Protein AF-A0A2S6Z0K8-F1 (afdb_monomer_lite)

Sequence (171 aa):
MNQPNLFSALIKAEALRPLDLAFAQSLQRLAPDTDPQVLAGAALASLAVTSGHAGLDPTRAAMLLDAREGPSPALPDPTDWQRALAASRWVDQPNPEDPAAADCPLVLEHGLLYLRRYREYERRLALGLQRIAAQSPPPFGAATLAPLFVQLFPNPAIPLPQAGEGARRAG

Organism: NCBI:txid487823

Radius of gyration: 23.35 Å; chains: 1; bounding box: 59×40×62 Å

Foldseek 3Di:
DDDDQQQVVCVVQVQFDPVLLVQLVVVCVVPVPQDSLLSNLSSLQVLCVVVVHQFDQLVCSQVSRDCPDDPRGDRDDLVVSLVSNPPDPQEFEDDLLDQTDPNRQWYQYPSTIHRSVSSVVVNVVVVVVVVVVPDDDDDDDPVVCVVVCCVVCVDPPDDDDDPDPDDDDDD

pLDDT: mean 86.53, std 15.46, range [35.53, 98.44]

Structure (mmCIF, N/CA/C/O backbone):
data_AF-A0A2S6Z0K8-F1
#
_entry.id   AF-A0A2S6Z0K8-F1
#
loop_
_atom_site.group_PDB
_atom_site.id
_atom_site.type_symbol
_atom_site.label_atom_id
_atom_site.label_alt_id
_atom_site.label_comp_id
_atom_site.label_asym_id
_atom_site.label_entity_id
_atom_site.label_seq_id
_atom_site.pdbx_PDB_ins_code
_atom_site.Cartn_x
_atom_site.Cartn_y
_atom_site.Cartn_z
_atom_site.occupancy
_atom_site.B_iso_or_equiv
_atom_site.auth_seq_id
_atom_site.auth_comp_id
_atom_site.auth_asym_id
_atom_site.auth_atom_id
_atom_site.pdbx_PDB_model_num
ATOM 1 N N . MET A 1 1 ? -17.722 -13.471 25.452 1.00 35.53 1 MET A N 1
ATOM 2 C CA . MET A 1 1 ? -16.595 -12.514 25.483 1.00 35.53 1 MET A CA 1
ATOM 3 C C . MET A 1 1 ? -16.298 -12.135 24.041 1.00 35.53 1 MET A C 1
ATOM 5 O O . MET A 1 1 ? -15.892 -13.015 23.296 1.00 35.53 1 MET A O 1
ATOM 9 N N . ASN A 1 2 ? -16.592 -10.900 23.618 1.00 47.31 2 ASN A N 1
ATOM 10 C CA . ASN A 1 2 ? -16.260 -10.446 22.261 1.00 47.31 2 ASN A CA 1
ATOM 11 C C . ASN A 1 2 ? -14.736 -10.417 22.127 1.00 47.31 2 ASN A C 1
ATOM 13 O O . ASN A 1 2 ? -14.075 -9.701 22.880 1.00 47.31 2 ASN A O 1
ATOM 17 N N . GLN A 1 3 ? -14.179 -11.206 21.209 1.00 57.62 3 GLN A N 1
ATOM 18 C CA . GLN A 1 3 ? -12.766 -11.087 20.867 1.00 57.62 3 GLN A CA 1
ATOM 19 C C . GLN A 1 3 ? -12.504 -9.658 20.360 1.00 57.62 3 GLN A C 1
ATOM 21 O O . GLN A 1 3 ? -13.317 -9.128 19.596 1.00 57.62 3 GLN A O 1
ATOM 26 N N . PRO A 1 4 ? -11.422 -8.995 20.807 1.00 71.38 4 PRO A N 1
ATOM 27 C CA . PRO A 1 4 ? -11.075 -7.680 20.290 1.00 71.38 4 PRO A CA 1
ATOM 28 C C . PRO A 1 4 ? -10.824 -7.785 18.782 1.00 71.38 4 PRO A C 1
ATOM 30 O O . PRO A 1 4 ? -10.132 -8.695 18.330 1.00 71.38 4 PRO A O 1
ATOM 33 N N . ASN A 1 5 ? -11.386 -6.856 18.005 1.00 86.38 5 ASN A N 1
ATOM 34 C CA . ASN A 1 5 ? -11.087 -6.773 16.577 1.00 86.38 5 ASN A CA 1
ATOM 35 C C . ASN A 1 5 ? -9.591 -6.470 16.355 1.00 86.38 5 ASN A C 1
ATOM 37 O O . ASN A 1 5 ? -8.933 -5.887 17.2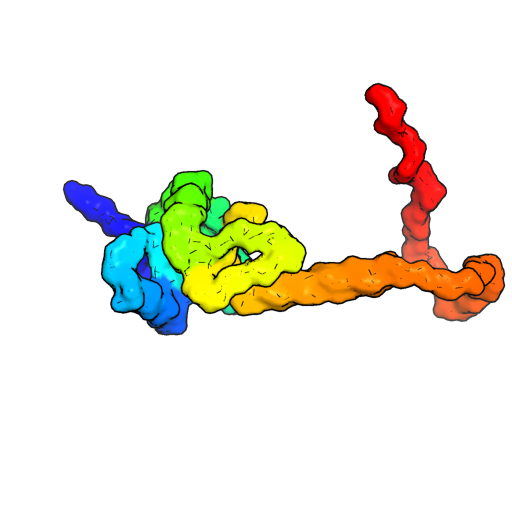25 1.00 86.38 5 ASN A O 1
ATOM 41 N N . LEU A 1 6 ? -9.056 -6.865 15.193 1.00 89.75 6 LEU A N 1
ATOM 42 C CA . LEU A 1 6 ? -7.622 -6.778 14.891 1.00 89.75 6 LEU A CA 1
ATOM 43 C C . LEU A 1 6 ? -7.055 -5.371 15.137 1.00 89.75 6 LEU A C 1
ATOM 45 O O . LEU A 1 6 ? -6.006 -5.231 15.759 1.00 89.75 6 LEU A O 1
ATOM 49 N N . PHE A 1 7 ? -7.760 -4.323 14.706 1.00 91.44 7 PHE A N 1
ATOM 50 C CA . PHE A 1 7 ? -7.290 -2.946 14.866 1.00 91.44 7 PHE A CA 1
ATOM 51 C C . PHE A 1 7 ? -7.115 -2.548 16.339 1.00 91.44 7 PHE A C 1
ATOM 53 O O . PHE A 1 7 ? -6.093 -1.977 16.712 1.00 91.44 7 PHE A O 1
ATOM 60 N N . SER A 1 8 ? -8.057 -2.928 17.206 1.00 90.38 8 SER A N 1
ATOM 61 C CA . SER A 1 8 ? -7.939 -2.692 18.651 1.00 90.38 8 SER A CA 1
ATOM 62 C C . SER A 1 8 ? -6.787 -3.486 19.269 1.00 90.38 8 SER A C 1
ATOM 64 O O . SER A 1 8 ? -6.130 -3.000 20.189 1.00 90.38 8 SER A O 1
ATOM 66 N N . ALA A 1 9 ? -6.539 -4.705 18.781 1.00 89.44 9 ALA A N 1
ATOM 67 C CA . ALA A 1 9 ? -5.431 -5.533 19.243 1.00 89.44 9 ALA A CA 1
ATOM 68 C C . ALA A 1 9 ? -4.069 -4.930 18.855 1.00 89.44 9 ALA A C 1
ATOM 70 O O . ALA A 1 9 ? -3.173 -4.889 19.691 1.00 89.44 9 ALA A O 1
ATOM 71 N N . LEU A 1 10 ? -3.943 -4.380 17.642 1.00 89.56 10 LEU A N 1
ATOM 72 C CA . LEU A 1 10 ? -2.736 -3.680 17.181 1.00 89.56 10 LEU A CA 1
ATOM 73 C C . LEU A 1 10 ? -2.428 -2.425 18.008 1.00 89.56 10 LEU A C 1
ATOM 75 O O . LEU A 1 10 ? -1.271 -2.184 18.337 1.00 89.56 10 LEU A O 1
ATOM 79 N N . ILE A 1 11 ? -3.458 -1.653 18.374 1.00 89.38 11 ILE A N 1
ATOM 80 C CA . ILE A 1 11 ? -3.306 -0.476 19.245 1.00 89.38 11 ILE A CA 1
ATOM 81 C C . ILE A 1 11 ? -2.815 -0.897 20.632 1.00 89.38 11 ILE A C 1
ATOM 83 O O . ILE A 1 11 ? -1.883 -0.300 21.159 1.00 89.38 11 ILE A O 1
ATOM 87 N N . LYS A 1 12 ? -3.425 -1.935 21.219 1.00 87.94 12 LYS A N 1
ATOM 88 C CA . LYS A 1 12 ? -3.046 -2.437 22.550 1.00 87.94 12 LYS A CA 1
ATOM 89 C C . LYS A 1 12 ? -1.642 -3.028 22.597 1.00 87.94 12 LYS A C 1
ATOM 91 O O . LYS A 1 12 ? -1.012 -2.963 23.641 1.00 87.94 12 LYS A O 1
ATOM 96 N N . ALA A 1 13 ? -1.192 -3.624 21.498 1.00 85.44 13 ALA A N 1
ATOM 97 C CA . ALA A 1 13 ? 0.150 -4.175 21.374 1.00 85.44 13 ALA A CA 1
ATOM 98 C C . ALA A 1 13 ? 1.219 -3.100 21.108 1.00 85.44 13 ALA A C 1
ATOM 100 O O . ALA A 1 13 ? 2.380 -3.454 20.955 1.00 85.44 13 ALA A O 1
ATOM 101 N N . GLU A 1 14 ? 0.836 -1.821 20.970 1.00 86.62 14 GLU A N 1
ATOM 102 C CA . GLU A 1 14 ? 1.734 -0.706 20.623 1.00 86.62 14 GLU A CA 1
ATOM 103 C C . GLU A 1 14 ? 2.613 -0.979 19.382 1.00 86.62 14 GLU A C 1
ATOM 105 O O . GLU A 1 14 ? 3.666 -0.378 19.187 1.00 86.62 14 GLU A O 1
ATOM 110 N N . ALA A 1 15 ? 2.148 -1.861 18.489 1.00 85.75 15 ALA A N 1
ATOM 111 C CA . ALA A 1 15 ? 2.897 -2.314 17.316 1.00 85.75 15 ALA A CA 1
ATOM 112 C C . ALA A 1 15 ? 2.900 -1.292 16.164 1.00 85.75 15 ALA A C 1
ATOM 114 O O . ALA A 1 15 ? 3.578 -1.475 15.154 1.00 85.75 15 ALA A O 1
ATOM 115 N N . LEU A 1 16 ? 2.099 -0.231 16.285 1.00 89.88 16 LEU A N 1
ATOM 116 C CA . LEU A 1 16 ? 1.899 0.791 15.264 1.00 89.88 16 LEU A CA 1
ATOM 117 C C . LEU A 1 16 ? 2.541 2.101 15.703 1.00 89.88 16 LEU A C 1
ATOM 119 O O . LEU A 1 16 ? 2.399 2.529 16.848 1.00 89.88 16 LEU A O 1
ATOM 123 N N . ARG A 1 17 ? 3.176 2.806 14.767 1.00 91.94 17 ARG A N 1
ATOM 124 C CA . ARG A 1 17 ? 3.695 4.147 15.050 1.00 91.94 17 ARG A CA 1
ATOM 125 C C . ARG A 1 17 ? 2.548 5.160 15.043 1.00 91.94 17 ARG A C 1
ATOM 127 O O . ARG A 1 17 ? 1.501 4.905 14.439 1.00 91.94 17 ARG A O 1
ATOM 134 N N . PRO A 1 18 ? 2.757 6.366 15.603 1.00 94.94 18 PRO A N 1
ATOM 135 C CA . PRO A 1 18 ? 1.726 7.403 15.623 1.00 94.94 18 PRO A CA 1
ATOM 136 C C . PRO A 1 18 ? 1.149 7.733 14.240 1.00 94.94 18 PRO A C 1
ATOM 138 O O . PRO A 1 18 ? -0.051 7.965 14.116 1.00 94.94 18 PRO A O 1
ATOM 141 N N . LEU A 1 19 ? 1.981 7.714 13.191 1.00 95.56 19 LEU A N 1
ATOM 142 C CA . LEU A 1 19 ? 1.538 7.981 11.821 1.00 95.56 19 LEU A CA 1
ATOM 143 C C . LEU A 1 19 ? 0.611 6.884 11.276 1.00 95.56 19 LEU A C 1
ATOM 145 O O . LEU A 1 19 ? -0.422 7.202 10.690 1.00 95.56 19 LEU A O 1
ATOM 149 N N . ASP A 1 20 ? 0.957 5.613 11.490 1.00 96.00 20 ASP A N 1
ATOM 150 C CA . ASP A 1 20 ? 0.180 4.466 11.003 1.00 96.00 20 ASP A CA 1
ATOM 151 C C . ASP A 1 20 ? -1.216 4.463 11.643 1.00 96.00 20 ASP A C 1
ATOM 153 O O . ASP A 1 20 ? -2.236 4.282 10.972 1.00 96.00 20 ASP A O 1
ATOM 157 N N . LEU A 1 21 ? -1.259 4.763 12.946 1.00 95.94 21 LEU A N 1
ATOM 158 C CA . LEU A 1 21 ? -2.497 4.916 13.697 1.00 95.94 21 LEU A CA 1
ATOM 159 C C . LEU A 1 21 ? -3.322 6.113 13.205 1.00 95.94 21 LEU A C 1
ATOM 161 O O . LEU A 1 21 ? -4.520 5.973 12.952 1.00 95.94 21 LEU A O 1
ATOM 165 N N . ALA A 1 22 ? -2.694 7.280 13.043 1.00 97.25 22 ALA A N 1
ATOM 166 C CA . ALA A 1 22 ? -3.371 8.489 12.583 1.00 97.25 22 ALA A CA 1
ATOM 167 C C . ALA A 1 22 ? -3.962 8.319 11.176 1.00 97.25 22 ALA A C 1
ATOM 169 O O . ALA A 1 22 ? -5.043 8.847 10.895 1.00 97.25 22 ALA A O 1
ATOM 170 N N . PHE A 1 23 ? -3.292 7.564 10.301 1.00 97.56 23 PHE A N 1
ATOM 171 C CA . PHE A 1 23 ? -3.807 7.236 8.977 1.00 97.56 23 PHE A CA 1
ATOM 172 C C . PHE A 1 23 ? -5.105 6.422 9.067 1.00 97.56 23 PHE A C 1
ATOM 174 O O . PHE A 1 23 ? -6.137 6.878 8.571 1.00 97.56 23 PHE A O 1
ATOM 181 N N . ALA A 1 24 ? -5.102 5.290 9.776 1.00 97.44 24 ALA A N 1
ATOM 182 C CA . ALA A 1 24 ? -6.303 4.469 9.952 1.00 97.44 24 ALA A CA 1
ATOM 183 C C . ALA A 1 24 ? -7.439 5.235 10.657 1.00 97.44 24 ALA A C 1
ATOM 185 O O . ALA A 1 24 ? -8.582 5.222 10.201 1.00 97.44 24 ALA A O 1
ATOM 186 N N . GLN A 1 25 ? -7.132 5.994 11.712 1.00 97.00 25 GLN A N 1
ATOM 187 C CA . GLN A 1 25 ? -8.118 6.840 12.395 1.00 97.00 25 GLN A CA 1
ATOM 188 C C . GLN A 1 25 ? -8.711 7.913 11.475 1.00 97.00 25 GLN A C 1
ATOM 190 O O . GLN A 1 25 ? -9.869 8.290 11.638 1.00 97.00 25 GLN A O 1
ATOM 195 N N . SER A 1 26 ? -7.951 8.416 10.501 1.00 97.81 26 SER A N 1
ATOM 196 C CA . SER A 1 26 ? -8.474 9.369 9.519 1.00 97.81 26 SER A CA 1
ATOM 197 C C . SER A 1 26 ? -9.506 8.720 8.599 1.00 97.81 26 SER A C 1
ATOM 199 O O . SER A 1 26 ? -10.542 9.333 8.346 1.00 97.81 26 SER A O 1
ATOM 201 N N . LEU A 1 27 ? -9.288 7.468 8.177 1.00 97.62 27 LEU A N 1
ATOM 202 C CA . LEU A 1 27 ? -10.289 6.704 7.422 1.00 97.62 27 LEU A CA 1
ATOM 203 C C . LEU A 1 27 ? -11.556 6.481 8.255 1.00 97.62 27 LEU A C 1
ATOM 205 O O . LEU A 1 27 ? -12.658 6.736 7.774 1.00 97.62 27 LEU A O 1
ATOM 209 N N . GLN A 1 28 ? -11.401 6.100 9.527 1.00 97.31 28 GLN A N 1
ATOM 210 C CA . GLN A 1 28 ? -12.529 5.915 10.442 1.00 97.31 28 GLN A CA 1
ATOM 211 C C . GLN A 1 28 ? -13.310 7.216 10.682 1.00 97.31 28 GLN A C 1
ATOM 213 O O . GLN A 1 28 ? -14.534 7.195 10.709 1.00 97.31 28 GLN A O 1
ATOM 218 N N . ARG A 1 29 ? -12.643 8.371 10.813 1.00 97.50 29 ARG A N 1
ATOM 219 C CA . ARG A 1 29 ? -13.346 9.661 10.950 1.00 97.50 29 ARG A CA 1
ATOM 220 C C . ARG A 1 29 ? -14.151 10.026 9.704 1.00 97.50 29 ARG A C 1
ATOM 222 O O . ARG A 1 29 ? -15.216 10.617 9.833 1.00 97.50 29 ARG A O 1
ATOM 229 N N . LEU A 1 30 ? -13.640 9.708 8.515 1.00 97.19 30 LEU A N 1
ATOM 230 C CA . LEU A 1 30 ? -14.322 9.998 7.252 1.00 97.19 30 LEU A CA 1
ATOM 231 C C . LEU A 1 30 ? -15.462 9.012 6.952 1.00 97.19 30 LEU A C 1
ATOM 233 O O . LEU A 1 30 ? -16.407 9.375 6.259 1.00 97.19 30 LEU A O 1
ATOM 237 N N . ALA A 1 31 ? -15.373 7.778 7.448 1.00 96.44 31 ALA A N 1
ATOM 238 C CA . ALA A 1 31 ? -16.435 6.780 7.382 1.00 96.44 31 ALA A CA 1
ATOM 239 C C . ALA A 1 31 ? -16.452 5.951 8.682 1.00 96.44 31 ALA A C 1
ATOM 241 O O . ALA A 1 31 ? -15.697 4.977 8.784 1.00 96.44 31 ALA A O 1
ATOM 242 N N . PRO A 1 32 ? -17.296 6.319 9.666 1.00 95.31 32 PRO A N 1
ATOM 243 C CA . PRO A 1 32 ? -17.340 5.672 10.983 1.00 95.31 32 PRO A CA 1
ATOM 244 C C . PRO A 1 32 ? -17.596 4.164 10.940 1.00 95.31 32 PRO A C 1
ATOM 246 O O . PRO A 1 32 ? -17.035 3.430 11.750 1.00 95.31 32 PRO A O 1
ATOM 249 N N . ASP A 1 33 ? -18.361 3.707 9.947 1.00 94.75 33 ASP A N 1
ATOM 250 C CA . ASP A 1 33 ? -18.723 2.298 9.754 1.00 94.75 33 ASP A CA 1
ATOM 251 C C . ASP A 1 33 ? -17.655 1.491 8.990 1.00 94.75 33 ASP A C 1
ATOM 253 O O . ASP A 1 33 ? -17.912 0.374 8.543 1.00 94.75 33 ASP A O 1
ATOM 257 N N . THR A 1 34 ? -16.450 2.045 8.798 1.00 95.88 34 THR A N 1
ATOM 258 C CA . THR A 1 34 ? -15.350 1.321 8.143 1.00 95.88 34 THR A CA 1
ATOM 259 C C . THR A 1 34 ? -14.989 0.072 8.946 1.00 95.88 34 THR A C 1
ATOM 261 O O . THR A 1 34 ? -14.698 0.158 10.141 1.00 95.88 34 THR A O 1
ATOM 264 N N . ASP A 1 35 ? -14.944 -1.076 8.266 1.00 95.44 35 ASP A N 1
ATOM 265 C CA . ASP A 1 35 ? -14.599 -2.362 8.870 1.00 95.44 35 ASP A CA 1
ATOM 266 C C . ASP A 1 35 ? -13.242 -2.286 9.611 1.00 95.44 35 ASP A C 1
ATOM 268 O O . ASP A 1 35 ? -12.237 -1.852 9.030 1.00 95.44 35 ASP A O 1
ATOM 272 N N . PRO A 1 36 ? -13.160 -2.723 10.882 1.00 95.06 36 PRO A N 1
ATOM 273 C CA . PRO A 1 36 ? -11.903 -2.788 11.620 1.00 95.06 36 PRO A CA 1
ATOM 274 C C . PRO A 1 36 ? -10.775 -3.554 10.912 1.00 95.06 36 PRO A C 1
ATOM 276 O O . PRO A 1 36 ? -9.607 -3.222 11.112 1.00 95.06 36 PRO A O 1
ATOM 279 N N . GLN A 1 37 ? -11.081 -4.558 10.085 1.00 95.31 37 GLN A N 1
ATOM 280 C CA . GLN A 1 37 ? -10.085 -5.270 9.278 1.00 95.31 37 GLN A CA 1
ATOM 281 C C . GLN A 1 37 ? -9.464 -4.371 8.203 1.00 95.31 37 GLN A C 1
ATOM 283 O O . GLN A 1 37 ? -8.268 -4.482 7.924 1.00 95.31 37 GLN A O 1
ATOM 288 N N . VAL A 1 38 ? -10.242 -3.443 7.641 1.00 97.31 38 VAL A N 1
ATOM 289 C CA . VAL A 1 38 ? -9.753 -2.435 6.691 1.00 97.31 38 VAL A CA 1
ATOM 290 C C . VAL A 1 38 ? -8.879 -1.416 7.411 1.00 97.31 38 VAL A C 1
ATOM 292 O O . VAL A 1 38 ? -7.806 -1.081 6.918 1.00 97.31 38 VAL A O 1
ATOM 295 N N . LEU A 1 39 ? -9.290 -0.956 8.597 1.00 97.44 39 LEU A N 1
ATOM 296 C CA . LEU A 1 39 ? -8.493 -0.027 9.407 1.00 97.44 39 LEU A CA 1
ATOM 297 C C . LEU A 1 39 ? -7.144 -0.638 9.808 1.00 97.44 39 LEU A C 1
ATOM 299 O O . LEU A 1 39 ? -6.106 0.015 9.694 1.00 97.44 39 LEU A O 1
ATOM 303 N N . ALA A 1 40 ? -7.145 -1.910 10.213 1.00 96.38 40 ALA A N 1
ATOM 304 C CA . ALA A 1 40 ? -5.925 -2.658 10.486 1.00 96.38 40 ALA A CA 1
ATOM 305 C C . ALA A 1 40 ? -5.049 -2.810 9.235 1.00 96.38 40 ALA A C 1
ATOM 307 O O . ALA A 1 40 ? -3.850 -2.551 9.305 1.00 96.38 40 ALA A O 1
ATOM 308 N N . GLY A 1 41 ? -5.639 -3.167 8.088 1.00 97.00 41 GLY A N 1
ATOM 309 C CA . GLY A 1 41 ? -4.922 -3.260 6.815 1.00 97.00 41 GLY A CA 1
ATOM 310 C C . GLY A 1 41 ? -4.280 -1.932 6.411 1.00 97.00 41 GLY A C 1
ATOM 311 O O . GLY A 1 41 ? -3.114 -1.905 6.032 1.00 97.00 41 GLY A O 1
ATOM 312 N N . ALA A 1 42 ? -4.993 -0.815 6.577 1.00 97.81 42 ALA A N 1
ATOM 313 C CA . ALA A 1 42 ? -4.485 0.526 6.296 1.00 97.81 42 ALA A CA 1
ATOM 314 C C . ALA A 1 42 ? -3.265 0.882 7.162 1.00 97.81 42 ALA A C 1
ATOM 316 O O . ALA A 1 42 ? -2.240 1.333 6.645 1.00 97.81 42 ALA A O 1
ATOM 317 N N . ALA A 1 43 ? -3.362 0.653 8.475 1.00 97.00 43 ALA A N 1
ATOM 318 C CA . ALA A 1 43 ? -2.263 0.906 9.403 1.00 97.00 43 ALA A CA 1
ATOM 319 C C . ALA A 1 43 ? -1.048 0.018 9.092 1.00 97.00 43 ALA A C 1
ATOM 321 O O . ALA A 1 43 ? 0.081 0.502 9.042 1.00 97.00 43 ALA A O 1
ATOM 322 N N . LEU A 1 44 ? -1.280 -1.267 8.818 1.00 96.38 44 LEU A N 1
ATOM 323 C CA . LEU A 1 44 ? -0.219 -2.217 8.496 1.00 96.38 44 LEU A CA 1
ATOM 324 C C . LEU A 1 44 ? 0.421 -1.961 7.130 1.00 96.38 44 LEU A C 1
ATOM 326 O O . LEU A 1 44 ? 1.626 -2.139 7.001 1.00 96.38 44 LEU A O 1
ATOM 330 N N . ALA A 1 45 ? -0.327 -1.483 6.133 1.00 97.44 45 ALA A N 1
ATOM 331 C CA . ALA A 1 45 ? 0.241 -1.037 4.860 1.00 97.44 45 ALA A CA 1
ATOM 332 C C . ALA A 1 45 ? 1.160 0.182 5.048 1.00 97.44 45 ALA A C 1
ATOM 334 O O . ALA A 1 45 ? 2.233 0.244 4.450 1.00 97.44 45 ALA A O 1
ATOM 335 N N . SER A 1 46 ? 0.784 1.121 5.923 1.00 96.94 46 SER A N 1
ATOM 336 C CA . SER A 1 46 ? 1.640 2.257 6.295 1.00 96.94 46 SER A CA 1
ATOM 337 C C . SER A 1 46 ? 2.913 1.814 7.032 1.00 96.94 46 SER A C 1
ATOM 339 O O . SER A 1 46 ? 4.009 2.292 6.725 1.00 96.94 46 SER A O 1
ATOM 341 N N . LEU A 1 47 ? 2.795 0.842 7.941 1.00 95.25 47 LEU A N 1
ATOM 342 C CA . LEU A 1 47 ? 3.942 0.247 8.626 1.00 95.25 47 LEU A CA 1
ATOM 343 C C . LEU A 1 47 ? 4.873 -0.480 7.638 1.00 95.25 47 LEU A C 1
ATOM 345 O O . LEU A 1 47 ? 6.077 -0.220 7.626 1.00 95.25 47 LEU A O 1
ATOM 349 N N . ALA A 1 48 ? 4.315 -1.326 6.764 1.00 95.44 48 ALA A N 1
ATOM 350 C CA . ALA A 1 48 ? 5.047 -2.121 5.776 1.00 95.44 48 ALA A CA 1
ATOM 351 C C . ALA A 1 48 ? 5.973 -1.256 4.911 1.00 95.44 48 ALA A C 1
ATOM 353 O O . ALA A 1 48 ? 7.162 -1.555 4.789 1.00 95.44 48 ALA A O 1
ATOM 354 N N . VAL A 1 49 ? 5.444 -0.137 4.405 1.00 94.69 49 VAL A N 1
ATOM 355 C CA . VAL A 1 49 ? 6.183 0.856 3.609 1.00 94.69 49 VAL A CA 1
ATOM 356 C C . VAL A 1 49 ? 7.442 1.340 4.310 1.00 94.69 49 VAL A C 1
ATOM 358 O O . VAL A 1 49 ? 8.507 1.460 3.709 1.00 94.69 49 VAL A O 1
ATOM 361 N N . THR A 1 50 ? 7.345 1.609 5.603 1.00 91.12 50 THR A N 1
ATOM 362 C CA . THR A 1 50 ? 8.483 2.132 6.361 1.00 91.12 50 THR A CA 1
ATOM 363 C C . THR A 1 50 ? 9.446 1.070 6.856 1.00 91.12 50 THR A C 1
ATOM 365 O O . THR A 1 50 ? 10.592 1.396 7.149 1.00 91.12 50 THR A O 1
ATOM 368 N N . SER A 1 51 ? 9.007 -0.186 6.879 1.00 90.19 51 SER A N 1
ATOM 369 C CA . SER A 1 51 ? 9.869 -1.355 7.061 1.00 90.19 51 SER A CA 1
ATOM 370 C C . SER A 1 51 ? 10.561 -1.780 5.756 1.00 90.19 51 SER A C 1
ATOM 372 O O . SER A 1 51 ? 11.306 -2.754 5.749 1.00 90.19 51 SER A O 1
ATOM 374 N N . GLY A 1 52 ? 10.344 -1.052 4.653 1.00 91.75 52 GLY A N 1
ATOM 375 C CA . GLY A 1 52 ? 10.993 -1.285 3.359 1.00 91.75 52 GLY A CA 1
ATOM 376 C C . GLY A 1 52 ? 10.222 -2.201 2.406 1.00 91.75 52 GLY A C 1
ATOM 377 O O . GLY A 1 52 ? 10.722 -2.502 1.324 1.00 91.75 52 GLY A O 1
ATOM 378 N N . HIS A 1 53 ? 9.011 -2.630 2.764 1.00 94.31 53 HIS A N 1
ATOM 379 C CA . HIS A 1 53 ? 8.134 -3.377 1.864 1.00 94.31 53 HIS A CA 1
ATOM 380 C C . HIS A 1 53 ? 7.322 -2.423 0.994 1.00 94.31 53 HIS A C 1
ATOM 382 O O . HIS A 1 53 ? 6.908 -1.367 1.448 1.00 94.31 53 HIS A O 1
ATOM 388 N N . ALA A 1 54 ? 7.040 -2.789 -0.252 1.00 92.06 54 ALA A N 1
ATOM 389 C CA . ALA A 1 54 ? 6.279 -1.906 -1.132 1.00 92.06 54 ALA A CA 1
ATOM 390 C C . ALA A 1 54 ? 4.766 -1.881 -0.811 1.00 92.06 54 ALA A C 1
ATOM 392 O O . ALA A 1 54 ? 4.097 -0.861 -0.985 1.00 92.06 54 ALA A O 1
ATOM 393 N N . GLY A 1 55 ? 4.252 -2.980 -0.252 1.00 95.12 55 GLY A N 1
ATOM 394 C CA . GLY A 1 55 ? 2.885 -3.125 0.240 1.00 95.12 55 GLY A CA 1
ATOM 395 C C . GLY A 1 55 ? 2.796 -4.170 1.354 1.00 95.12 55 GLY A C 1
ATOM 396 O O . GLY A 1 55 ? 3.761 -4.882 1.642 1.00 95.12 55 GLY A O 1
ATOM 397 N N . LEU A 1 56 ? 1.632 -4.248 1.993 1.00 96.81 56 LEU A N 1
ATOM 398 C CA . LEU A 1 56 ? 1.289 -5.282 2.961 1.00 96.81 56 LEU A CA 1
ATOM 399 C C . LEU A 1 56 ? 0.900 -6.565 2.226 1.00 96.81 56 LEU A C 1
ATOM 401 O O . LEU A 1 56 ? -0.040 -6.569 1.438 1.00 96.81 56 LEU A O 1
ATOM 405 N N . ASP A 1 57 ? 1.565 -7.660 2.565 1.00 96.06 57 ASP A N 1
ATOM 406 C CA . ASP A 1 57 ? 1.146 -9.010 2.200 1.00 96.06 57 ASP A CA 1
ATOM 407 C C . ASP A 1 57 ? 0.338 -9.625 3.360 1.00 96.06 57 ASP A C 1
ATOM 409 O O . ASP A 1 57 ? 0.921 -9.905 4.415 1.00 96.06 57 ASP A O 1
ATOM 413 N N . PRO A 1 58 ? -0.984 -9.854 3.208 1.00 94.06 58 PRO A N 1
ATOM 414 C CA . PRO A 1 58 ? -1.824 -10.445 4.250 1.00 94.06 58 PRO A CA 1
ATOM 415 C C . PRO A 1 58 ? -1.341 -11.822 4.722 1.00 94.06 58 PRO A C 1
ATOM 417 O O . PRO A 1 58 ? -1.519 -12.157 5.890 1.00 94.06 58 PRO A O 1
ATOM 420 N N . THR A 1 59 ? -0.681 -12.604 3.859 1.00 93.12 59 THR A N 1
ATOM 421 C CA . THR A 1 59 ? -0.135 -13.928 4.219 1.00 93.12 59 THR A CA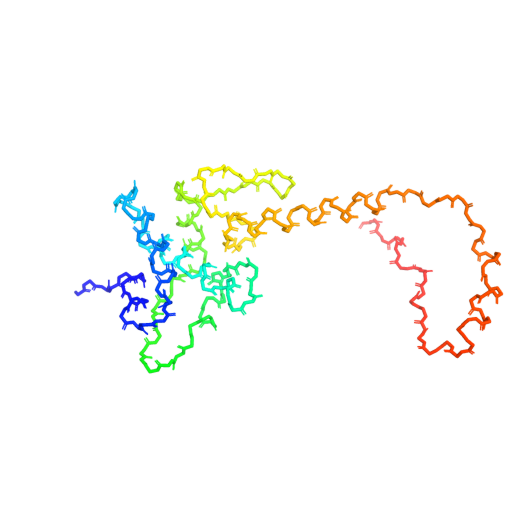 1
ATOM 422 C C . THR A 1 59 ? 1.112 -13.832 5.100 1.00 93.12 59 THR A C 1
ATOM 424 O O . THR A 1 59 ? 1.469 -14.774 5.807 1.00 93.12 59 THR A O 1
ATOM 427 N N . ARG A 1 60 ? 1.771 -12.672 5.078 1.00 90.81 60 ARG A N 1
ATOM 428 C CA . ARG A 1 60 ? 3.060 -12.396 5.720 1.00 90.81 60 ARG A CA 1
ATOM 429 C C . ARG A 1 60 ? 2.978 -11.292 6.775 1.00 90.81 60 ARG A C 1
ATOM 431 O O . ARG A 1 60 ? 4.000 -10.935 7.360 1.00 90.81 60 ARG A O 1
ATOM 438 N N . ALA A 1 61 ? 1.773 -10.801 7.067 1.00 91.06 61 ALA A N 1
ATOM 439 C CA . ALA A 1 61 ? 1.518 -9.695 7.987 1.00 91.06 61 ALA A CA 1
ATOM 440 C C . ALA A 1 61 ? 2.112 -9.920 9.387 1.00 91.06 61 ALA A C 1
ATOM 442 O O . ALA A 1 61 ? 2.568 -8.970 10.016 1.00 91.06 61 ALA A O 1
ATOM 443 N N . ALA A 1 62 ? 2.181 -11.174 9.848 1.00 88.94 62 ALA A N 1
ATOM 444 C CA . ALA A 1 62 ? 2.780 -11.527 11.135 1.00 88.94 62 ALA A CA 1
ATOM 445 C C . ALA A 1 62 ? 4.248 -11.091 11.264 1.00 88.94 62 ALA A C 1
ATOM 447 O O . ALA A 1 62 ? 4.672 -10.736 12.354 1.00 88.94 62 ALA A O 1
ATOM 448 N N . MET A 1 63 ? 5.019 -11.075 10.170 1.00 87.81 63 MET A N 1
ATOM 449 C CA . MET A 1 63 ? 6.433 -10.681 10.220 1.00 87.81 63 MET A CA 1
ATOM 450 C C . MET A 1 63 ? 6.642 -9.172 10.377 1.00 87.81 63 MET A C 1
ATOM 452 O O . MET A 1 63 ? 7.734 -8.756 10.741 1.00 87.81 63 MET A O 1
ATOM 456 N N . LEU A 1 64 ? 5.632 -8.350 10.069 1.00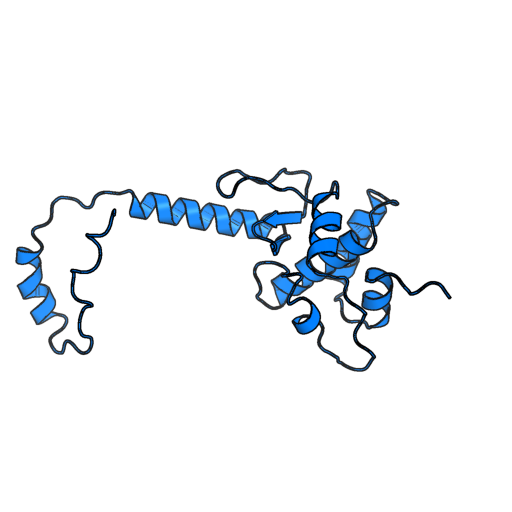 87.12 64 LEU A N 1
ATOM 457 C CA . LEU A 1 64 ? 5.694 -6.903 10.308 1.00 87.12 64 LEU A CA 1
ATOM 458 C C . LEU A 1 64 ? 5.523 -6.566 11.790 1.00 87.12 64 LEU A C 1
ATOM 460 O O . LEU A 1 64 ? 5.858 -5.466 12.222 1.00 87.12 64 LEU A O 1
ATOM 464 N N . LEU A 1 65 ? 4.947 -7.498 12.545 1.00 84.69 65 LEU A N 1
ATOM 465 C CA . LEU A 1 65 ? 4.649 -7.348 13.953 1.00 84.69 65 LEU A CA 1
ATOM 466 C C . LEU A 1 65 ? 5.818 -7.920 14.748 1.00 84.69 65 LEU A C 1
ATOM 468 O O . LEU A 1 65 ? 5.835 -9.102 15.088 1.00 84.69 65 LEU A O 1
ATOM 472 N N . ASP A 1 66 ? 6.801 -7.073 15.045 1.00 69.56 66 ASP A N 1
ATOM 473 C CA . ASP A 1 66 ? 7.837 -7.419 16.011 1.00 69.56 66 ASP A CA 1
ATOM 474 C C . ASP A 1 66 ? 7.163 -7.710 17.358 1.00 69.56 66 ASP A C 1
ATOM 476 O O . ASP A 1 66 ? 6.510 -6.842 17.938 1.00 69.56 66 ASP A O 1
ATOM 480 N N . ALA A 1 67 ? 7.320 -8.932 17.873 1.00 59.38 67 ALA A N 1
ATOM 481 C CA . ALA A 1 67 ? 6.821 -9.330 19.188 1.00 59.38 67 ALA A CA 1
ATOM 482 C C . ALA A 1 67 ? 7.678 -8.697 20.299 1.00 59.38 67 ALA A C 1
ATOM 484 O O . ALA A 1 67 ? 8.361 -9.378 21.064 1.00 59.38 67 ALA A O 1
ATOM 485 N N . ARG A 1 68 ? 7.692 -7.367 20.365 1.00 54.62 68 ARG A N 1
ATOM 486 C CA . ARG A 1 68 ? 8.295 -6.614 21.459 1.00 54.62 68 ARG A CA 1
ATOM 487 C C . ARG A 1 68 ? 7.268 -6.540 22.580 1.00 54.62 68 ARG A C 1
ATOM 489 O O . ARG A 1 68 ? 6.502 -5.600 22.672 1.00 54.62 68 ARG A O 1
ATOM 496 N N . GLU A 1 69 ? 7.266 -7.610 23.372 1.00 52.50 69 GLU A N 1
ATOM 497 C CA . GLU A 1 69 ? 6.507 -7.792 24.614 1.00 52.50 69 GLU A CA 1
ATOM 498 C C . GLU A 1 69 ? 4.973 -7.824 24.460 1.00 52.50 69 GLU A C 1
ATOM 500 O O . GLU A 1 69 ? 4.274 -6.821 24.531 1.00 52.50 69 GLU A O 1
ATOM 505 N N . GLY A 1 70 ? 4.427 -9.036 24.317 1.00 59.91 70 GLY A N 1
ATOM 506 C CA . GLY A 1 70 ? 2.986 -9.299 24.367 1.00 59.91 70 GLY A CA 1
ATOM 507 C C . GLY A 1 70 ? 2.556 -10.446 23.448 1.00 59.91 70 GLY A C 1
ATOM 508 O O . GLY A 1 70 ? 3.328 -10.870 22.586 1.00 59.91 70 GLY A O 1
ATOM 509 N N . PRO A 1 71 ? 1.337 -10.990 23.619 1.00 65.56 71 PRO A N 1
ATOM 510 C CA . PRO A 1 71 ? 0.793 -11.956 22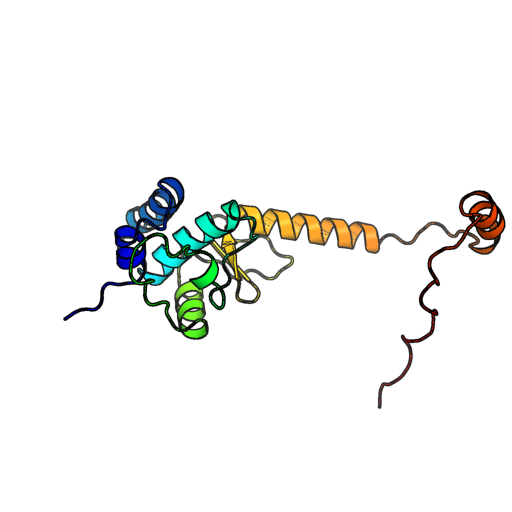.674 1.00 65.56 71 PRO A CA 1
ATOM 511 C C . PRO A 1 71 ? 0.553 -11.275 21.321 1.00 65.56 71 PRO A C 1
ATOM 513 O O . PRO A 1 71 ? -0.117 -10.243 21.253 1.00 65.56 71 PRO A O 1
ATOM 516 N N . SER A 1 72 ? 1.076 -11.866 20.242 1.00 71.62 72 SER A N 1
ATOM 517 C CA . SER A 1 72 ? 0.817 -11.383 18.885 1.00 71.62 72 SER A CA 1
ATOM 518 C C . SER A 1 72 ? -0.693 -11.332 18.621 1.00 71.62 72 SER A C 1
ATOM 520 O O . SER A 1 72 ? -1.414 -12.268 18.988 1.00 71.62 72 SER A O 1
ATOM 522 N N . PRO A 1 73 ? -1.199 -10.258 17.993 1.00 82.25 73 PRO A N 1
ATOM 523 C CA . PRO A 1 73 ? -2.616 -10.155 17.690 1.00 82.25 73 PRO A CA 1
ATOM 524 C C . PRO A 1 73 ? -3.024 -11.269 16.721 1.00 82.25 73 PRO A C 1
ATOM 526 O O . PRO A 1 73 ? -2.283 -11.616 15.802 1.00 82.25 73 PRO A O 1
ATOM 529 N N . ALA A 1 74 ? -4.220 -11.822 16.924 1.00 86.75 74 ALA A N 1
ATOM 530 C CA . ALA A 1 74 ? -4.770 -12.827 16.027 1.00 86.75 74 ALA A CA 1
ATOM 531 C C . ALA A 1 74 ? -5.056 -12.192 14.660 1.00 86.75 74 ALA A C 1
ATOM 533 O O . ALA A 1 74 ? -5.915 -11.313 14.541 1.00 86.75 74 ALA A O 1
ATOM 534 N N . LEU A 1 75 ? -4.318 -12.629 13.643 1.00 89.12 75 LEU A N 1
ATOM 535 C CA . LEU A 1 75 ? -4.528 -12.206 12.265 1.00 89.12 75 LEU A CA 1
ATOM 536 C C . LEU A 1 75 ? -5.669 -13.024 11.634 1.00 89.12 75 LEU A C 1
ATOM 538 O O . LEU A 1 75 ? -5.786 -14.216 11.929 1.00 89.12 75 LEU A O 1
ATOM 542 N N . PRO A 1 76 ? -6.517 -12.410 10.790 1.00 91.81 76 PRO A N 1
ATOM 543 C CA . PRO A 1 76 ? -7.534 -13.132 10.037 1.00 91.81 76 PRO A CA 1
ATOM 544 C C . PRO A 1 76 ? -6.912 -14.105 9.032 1.00 91.81 76 PRO A C 1
ATOM 546 O O . PRO A 1 76 ? -5.738 -13.980 8.677 1.00 91.81 76 PRO A O 1
ATOM 549 N N . ASP A 1 77 ? -7.731 -15.020 8.508 1.00 93.94 77 ASP A N 1
ATOM 550 C CA . ASP A 1 77 ? -7.351 -15.780 7.319 1.00 93.94 77 ASP A CA 1
ATOM 551 C C . ASP A 1 77 ? -7.006 -14.811 6.167 1.00 93.94 77 ASP A C 1
ATOM 553 O O . ASP A 1 77 ? -7.778 -13.879 5.905 1.00 93.94 77 ASP A O 1
ATOM 557 N N . PRO A 1 78 ? -5.871 -14.994 5.466 1.00 94.31 78 PRO A N 1
ATOM 558 C CA . PRO A 1 78 ? -5.449 -14.071 4.418 1.00 94.31 78 PRO A CA 1
ATOM 559 C C . PRO A 1 78 ? -6.457 -13.912 3.277 1.00 94.31 78 PRO A C 1
ATOM 561 O O . PRO A 1 78 ? -6.553 -12.825 2.708 1.00 94.31 78 PRO A O 1
ATOM 564 N N . THR A 1 79 ? -7.196 -14.965 2.926 1.00 94.69 79 THR A N 1
ATOM 565 C CA . THR A 1 79 ? -8.182 -14.941 1.835 1.00 94.69 79 THR A CA 1
ATOM 566 C C . THR A 1 79 ? -9.419 -14.164 2.257 1.00 94.69 79 THR A C 1
ATOM 568 O O . THR A 1 79 ? -9.920 -13.319 1.511 1.00 94.69 79 THR A O 1
ATOM 571 N N . ASP A 1 80 ? -9.900 -14.417 3.473 1.00 95.12 80 ASP A N 1
ATOM 572 C CA . ASP A 1 80 ? -11.047 -13.698 4.025 1.00 95.12 80 ASP A CA 1
ATOM 573 C C . ASP A 1 80 ? -10.731 -12.219 4.236 1.00 95.12 80 ASP A C 1
ATOM 575 O O . ASP A 1 80 ? -11.551 -11.357 3.911 1.00 95.12 80 ASP A O 1
ATOM 579 N N . TRP A 1 81 ? -9.515 -11.912 4.689 1.00 96.19 81 TRP A N 1
ATOM 580 C CA . TRP A 1 81 ? -9.074 -10.535 4.859 1.00 96.19 81 TRP A CA 1
ATOM 581 C C . TRP A 1 81 ? -8.980 -9.798 3.527 1.00 96.19 81 TRP A C 1
ATOM 583 O O . TRP A 1 81 ? -9.485 -8.685 3.411 1.00 96.19 81 TRP A O 1
ATOM 593 N N . GLN A 1 82 ? -8.399 -10.423 2.498 1.00 96.56 82 GLN A N 1
ATOM 594 C CA . GLN A 1 82 ? -8.371 -9.850 1.150 1.00 96.56 82 GLN A CA 1
ATOM 595 C C . GLN A 1 82 ? -9.780 -9.568 0.630 1.00 96.56 82 GLN A C 1
ATOM 597 O O . GLN A 1 82 ? -10.007 -8.510 0.050 1.00 96.56 82 GLN A O 1
ATOM 602 N N . ARG A 1 83 ? -10.747 -10.456 0.890 1.00 96.56 83 ARG A N 1
ATOM 603 C CA . ARG A 1 83 ? -12.147 -10.237 0.505 1.00 96.56 83 ARG A CA 1
ATOM 604 C C . ARG A 1 83 ? -12.763 -9.038 1.230 1.00 96.56 83 ARG A C 1
ATOM 606 O O . ARG A 1 83 ? -13.435 -8.231 0.593 1.00 96.56 83 ARG A O 1
ATOM 613 N N . ALA A 1 84 ? -12.515 -8.900 2.532 1.00 96.31 84 ALA A N 1
ATOM 614 C CA . ALA A 1 84 ? -12.978 -7.751 3.313 1.00 96.31 84 ALA A CA 1
ATOM 615 C C . ALA A 1 84 ? -12.332 -6.436 2.840 1.00 96.31 84 ALA A C 1
ATOM 617 O O . ALA A 1 84 ? -13.007 -5.415 2.720 1.00 96.31 84 ALA A O 1
ATOM 618 N N . LEU A 1 85 ? -11.037 -6.468 2.510 1.00 97.38 85 LEU A N 1
ATOM 619 C CA . LEU A 1 85 ? -10.314 -5.331 1.940 1.00 97.38 85 LEU A CA 1
ATOM 620 C C . LEU A 1 85 ? -10.879 -4.943 0.570 1.00 97.38 85 LEU A C 1
ATOM 622 O O . LEU A 1 85 ? -11.188 -3.776 0.360 1.00 97.38 85 LEU A O 1
ATOM 626 N N . ALA A 1 86 ? -11.079 -5.910 -0.325 1.00 97.19 86 ALA A N 1
ATOM 627 C CA . ALA A 1 86 ? -11.627 -5.699 -1.664 1.00 97.19 86 ALA A CA 1
ATOM 628 C C . ALA A 1 86 ? -13.051 -5.114 -1.657 1.00 97.19 86 ALA A C 1
ATOM 630 O O . ALA A 1 86 ? -13.429 -4.400 -2.581 1.00 97.19 86 ALA A O 1
ATOM 631 N N . ALA A 1 87 ? -13.846 -5.409 -0.624 1.00 96.94 87 ALA A N 1
ATOM 632 C CA . ALA A 1 87 ? -15.198 -4.875 -0.461 1.00 96.94 87 ALA A CA 1
ATOM 633 C C . ALA A 1 87 ? -15.230 -3.437 0.097 1.00 96.94 87 ALA A C 1
ATOM 635 O O . ALA A 1 87 ? -16.295 -2.822 0.182 1.00 96.94 87 ALA A O 1
ATOM 636 N N . SER A 1 88 ? -14.084 -2.897 0.513 1.00 97.44 88 SER A N 1
ATOM 637 C CA . SER A 1 88 ? -13.994 -1.585 1.141 1.00 97.44 88 SER A CA 1
ATOM 638 C C . SER A 1 88 ? -14.006 -0.449 0.129 1.00 97.44 88 SER A C 1
ATOM 640 O O . SER A 1 88 ? -13.234 -0.437 -0.822 1.00 97.44 88 SER A O 1
ATOM 642 N N . ARG A 1 89 ? -14.758 0.613 0.431 1.00 96.81 89 ARG A N 1
ATOM 643 C CA . ARG A 1 89 ? -14.744 1.866 -0.346 1.00 96.81 89 ARG A CA 1
ATOM 644 C C . ARG A 1 89 ? -13.404 2.613 -0.352 1.00 96.81 89 ARG A C 1
ATOM 646 O O . ARG A 1 89 ? -13.274 3.611 -1.047 1.00 96.81 89 ARG A O 1
ATOM 653 N N . TRP A 1 90 ? -12.461 2.218 0.501 1.00 98.12 90 TRP A N 1
ATOM 654 C CA . TRP A 1 90 ? -11.139 2.843 0.601 1.00 98.12 90 TRP A CA 1
ATOM 655 C C . TRP A 1 90 ? -10.083 2.157 -0.268 1.00 98.12 90 TRP A C 1
ATOM 657 O O . TRP A 1 90 ? -8.949 2.640 -0.328 1.00 98.12 90 TRP A O 1
ATOM 667 N N . VAL A 1 91 ? -10.437 1.022 -0.872 1.00 98.38 91 VAL A N 1
ATOM 668 C CA . VAL A 1 91 ? -9.528 0.140 -1.595 1.00 98.38 91 VAL A CA 1
ATOM 669 C C . VAL A 1 91 ? -9.974 0.077 -3.048 1.00 98.38 91 VAL A C 1
ATOM 671 O O . VAL A 1 91 ? -11.085 -0.352 -3.343 1.00 98.38 91 VAL A O 1
ATOM 674 N N . ASP A 1 92 ? -9.088 0.483 -3.948 1.00 98.25 92 ASP A N 1
ATOM 675 C CA . ASP A 1 92 ? -9.286 0.309 -5.384 1.00 98.25 92 ASP A CA 1
ATOM 676 C C . ASP A 1 92 ? -8.636 -0.994 -5.877 1.00 98.25 92 ASP A C 1
ATOM 678 O O . ASP A 1 92 ? -7.697 -1.505 -5.260 1.00 98.25 92 ASP A O 1
ATOM 682 N N . GLN A 1 93 ? -9.129 -1.520 -6.997 1.00 97.50 93 GLN A N 1
ATOM 683 C CA . GLN A 1 93 ? -8.627 -2.726 -7.667 1.00 97.50 93 GLN A CA 1
ATOM 684 C C . GLN A 1 93 ? -8.464 -2.460 -9.177 1.00 97.50 93 GLN A C 1
ATOM 686 O O . GLN A 1 93 ? -9.162 -3.068 -9.994 1.00 97.50 93 GLN A O 1
ATOM 691 N N . PRO A 1 94 ? -7.591 -1.513 -9.571 1.00 96.12 94 PRO A N 1
ATOM 692 C CA . PRO A 1 94 ? -7.371 -1.182 -10.971 1.00 96.12 94 PRO A CA 1
ATOM 693 C C . PRO A 1 94 ? -6.589 -2.297 -11.674 1.00 96.12 94 PRO A C 1
ATOM 695 O O . PRO A 1 94 ? -5.868 -3.073 -11.041 1.00 96.12 94 PRO A O 1
ATOM 698 N N . ASN A 1 95 ? -6.643 -2.331 -13.008 1.00 94.50 95 ASN A N 1
ATOM 699 C CA . ASN A 1 95 ? -5.695 -3.152 -13.758 1.00 94.50 95 ASN A CA 1
ATOM 700 C C . ASN A 1 95 ? -4.254 -2.642 -13.533 1.00 94.50 95 ASN A C 1
ATOM 702 O O . ASN A 1 95 ? -4.057 -1.446 -13.276 1.00 94.50 95 ASN A O 1
ATOM 706 N N . PRO A 1 96 ? -3.223 -3.495 -13.688 1.00 90.75 96 PRO A N 1
ATOM 707 C CA . PRO A 1 96 ? -1.829 -3.119 -13.427 1.00 90.75 96 PRO A CA 1
ATOM 708 C C . PRO A 1 96 ? -1.345 -1.868 -14.183 1.00 90.75 96 PRO A C 1
ATOM 710 O O . PRO A 1 96 ? -0.571 -1.076 -13.650 1.00 90.75 96 PRO A O 1
ATOM 713 N N . GLU A 1 97 ? -1.824 -1.645 -15.409 1.00 92.06 97 GLU A N 1
ATOM 714 C CA . GLU A 1 97 ? -1.396 -0.518 -16.255 1.00 92.06 97 GLU A CA 1
ATOM 715 C C . GLU A 1 97 ? -2.194 0.776 -16.015 1.00 92.06 97 GLU A C 1
ATOM 717 O O . GLU A 1 97 ? -1.709 1.880 -16.310 1.00 92.06 97 GLU A O 1
ATOM 722 N N . ASP A 1 98 ? -3.376 0.653 -15.410 1.00 95.00 98 ASP A N 1
ATOM 723 C CA . ASP A 1 98 ? -4.308 1.752 -15.174 1.00 95.00 98 ASP A CA 1
ATOM 724 C C . ASP A 1 98 ? -3.964 2.510 -13.885 1.00 95.00 98 ASP A C 1
ATOM 726 O O . ASP A 1 98 ? -3.483 1.913 -12.921 1.00 95.00 98 ASP A O 1
ATOM 730 N N . PRO A 1 99 ? -4.178 3.836 -13.824 1.00 95.06 99 PRO A N 1
ATOM 731 C CA . PRO A 1 99 ? -4.018 4.586 -12.586 1.00 95.06 99 PRO A CA 1
ATOM 732 C C . PRO A 1 99 ? -5.099 4.211 -11.565 1.00 95.06 99 PRO A C 1
ATOM 734 O O . PRO A 1 99 ? -6.270 4.092 -11.913 1.00 95.06 99 PRO A O 1
ATOM 737 N N . ALA A 1 100 ? -4.716 4.119 -10.293 1.00 96.25 100 ALA A N 1
ATOM 738 C CA . ALA A 1 100 ? -5.671 3.911 -9.207 1.00 96.25 100 ALA A CA 1
ATOM 739 C C . ALA A 1 100 ? -6.536 5.157 -8.929 1.00 96.25 100 ALA A C 1
ATOM 741 O O . ALA A 1 100 ? -6.042 6.299 -8.971 1.00 96.25 100 ALA A O 1
ATOM 742 N N . ALA A 1 101 ? -7.798 4.925 -8.564 1.00 95.81 101 ALA A N 1
ATOM 743 C CA . ALA A 1 101 ? -8.798 5.928 -8.215 1.00 95.81 101 ALA A CA 1
ATOM 744 C C . ALA A 1 101 ? -8.272 6.921 -7.165 1.00 95.81 101 ALA A C 1
ATOM 746 O O . ALA A 1 101 ? -7.638 6.554 -6.175 1.00 95.81 101 ALA A O 1
ATOM 747 N N . ALA A 1 102 ? -8.482 8.219 -7.398 1.00 93.19 102 ALA A N 1
ATOM 748 C CA . ALA A 1 102 ? -7.867 9.274 -6.588 1.00 93.19 102 ALA A CA 1
ATOM 749 C C . ALA A 1 102 ? -8.432 9.368 -5.160 1.00 93.19 102 ALA A C 1
ATOM 751 O O . ALA A 1 102 ? -7.745 9.858 -4.264 1.00 93.19 102 ALA A O 1
ATOM 752 N N . ASP A 1 103 ? -9.664 8.912 -4.961 1.00 93.94 103 ASP A N 1
ATOM 753 C CA . ASP A 1 103 ? -10.397 8.892 -3.697 1.00 93.94 103 ASP A CA 1
ATOM 754 C C . ASP A 1 103 ? -10.146 7.624 -2.862 1.00 93.94 103 ASP A C 1
ATOM 756 O O . ASP A 1 103 ? -10.507 7.590 -1.683 1.00 93.94 103 ASP A O 1
ATOM 760 N N . CYS A 1 104 ? -9.463 6.625 -3.429 1.00 96.69 104 CYS A N 1
ATOM 761 C CA . CYS A 1 104 ? -9.048 5.411 -2.735 1.00 96.69 104 CYS A CA 1
ATOM 762 C C . CYS A 1 104 ? -7.576 5.518 -2.293 1.00 96.69 104 CYS A C 1
ATOM 764 O O . CYS A 1 104 ? -6.660 5.477 -3.121 1.00 96.69 104 CYS A O 1
ATOM 766 N N . PRO A 1 105 ? -7.292 5.675 -0.987 1.00 97.50 105 PRO A N 1
ATOM 767 C CA . PRO A 1 105 ? -5.917 5.760 -0.501 1.00 97.50 105 PRO A CA 1
ATOM 768 C C . PRO A 1 105 ? -5.177 4.416 -0.542 1.00 97.50 105 PRO A C 1
ATOM 770 O O . PRO A 1 105 ? -3.944 4.409 -0.477 1.00 97.50 105 PRO A O 1
ATOM 773 N N . LEU A 1 106 ? -5.903 3.300 -0.647 1.00 98.44 106 LEU A N 1
ATOM 774 C CA . LEU A 1 106 ? -5.359 1.949 -0.704 1.00 98.44 106 LEU A CA 1
ATOM 775 C C . LEU A 1 106 ? -5.648 1.306 -2.061 1.00 98.44 106 LEU A C 1
ATOM 777 O O . LEU A 1 106 ? -6.651 1.612 -2.701 1.00 98.44 106 LEU A O 1
ATOM 781 N N . VAL A 1 107 ? -4.773 0.395 -2.475 1.00 98.38 107 VAL A N 1
ATOM 782 C CA . VAL A 1 107 ? -4.929 -0.390 -3.704 1.00 98.38 107 VAL A CA 1
ATOM 783 C C . VAL A 1 107 ? -4.663 -1.849 -3.382 1.00 98.38 107 VAL A C 1
ATOM 785 O O . VAL A 1 107 ? -3.633 -2.151 -2.783 1.00 98.38 107 VAL A O 1
ATOM 788 N N . LEU A 1 108 ? -5.572 -2.741 -3.761 1.00 98.06 108 LEU A N 1
ATOM 789 C CA . LEU A 1 108 ? -5.363 -4.180 -3.669 1.00 98.06 108 LEU A CA 1
ATOM 790 C C . LEU A 1 108 ? -5.000 -4.708 -5.056 1.00 98.06 108 LEU A C 1
ATOM 792 O O . LEU A 1 108 ? -5.792 -4.624 -5.990 1.00 98.06 108 LEU A O 1
ATOM 796 N N . GLU A 1 109 ? -3.795 -5.250 -5.184 1.00 96.19 109 GLU A N 1
ATOM 797 C CA . GLU A 1 109 ? -3.276 -5.753 -6.451 1.00 96.19 109 GLU A CA 1
ATOM 798 C C . GLU A 1 109 ? -2.442 -7.014 -6.201 1.00 96.19 109 GLU A C 1
ATOM 800 O O . GLU A 1 109 ? -1.584 -7.034 -5.322 1.00 96.19 109 GLU A O 1
ATOM 805 N N . HIS A 1 110 ? -2.710 -8.087 -6.954 1.00 92.81 110 HIS A N 1
ATOM 806 C CA . HIS A 1 110 ? -2.017 -9.381 -6.831 1.00 92.81 110 HIS A CA 1
ATOM 807 C C . HIS A 1 110 ? -1.954 -9.936 -5.387 1.00 92.81 110 HIS A C 1
ATOM 809 O O . HIS A 1 110 ? -0.989 -10.591 -5.003 1.00 92.81 110 HIS A O 1
ATOM 815 N N . GLY A 1 111 ? -2.986 -9.666 -4.579 1.00 93.50 111 GLY A N 1
ATOM 816 C CA . GLY A 1 111 ? -3.075 -10.091 -3.176 1.00 93.50 111 GLY A CA 1
ATOM 817 C C . GLY A 1 111 ? -2.298 -9.219 -2.183 1.00 93.50 111 GLY A C 1
ATOM 818 O O . GLY A 1 111 ? -2.347 -9.478 -0.983 1.00 93.50 111 GLY A O 1
ATOM 819 N N . LEU A 1 112 ? -1.627 -8.167 -2.655 1.00 96.44 112 LEU A N 1
ATOM 820 C CA . LEU A 1 112 ? -0.909 -7.194 -1.839 1.00 96.44 112 LEU A CA 1
ATOM 821 C C . LEU A 1 112 ? -1.736 -5.917 -1.673 1.00 96.44 112 LEU A C 1
ATOM 823 O O . LEU A 1 112 ? -2.333 -5.412 -2.624 1.00 96.44 112 LEU A O 1
ATOM 827 N N . LEU A 1 113 ? -1.747 -5.373 -0.458 1.00 98.12 113 LEU A N 1
ATOM 828 C CA . LEU A 1 113 ? -2.390 -4.106 -0.135 1.00 98.12 113 LEU A CA 1
ATOM 829 C C . LEU A 1 113 ? -1.351 -2.981 -0.111 1.00 98.12 113 LEU A C 1
ATOM 831 O O . LEU A 1 113 ? -0.496 -2.912 0.771 1.00 98.12 113 LEU A O 1
ATOM 835 N N . TYR A 1 114 ? -1.458 -2.056 -1.051 1.00 98.00 114 TYR A N 1
ATOM 836 C CA . TYR A 1 114 ? -0.553 -0.928 -1.203 1.00 98.00 114 TYR A CA 1
ATOM 837 C C . TYR A 1 114 ? -1.161 0.367 -0.679 1.00 98.00 114 TYR A C 1
ATOM 839 O O . TYR A 1 114 ? -2.364 0.606 -0.783 1.00 98.00 114 TYR A O 1
ATOM 847 N N . LEU A 1 115 ? -0.296 1.283 -0.243 1.00 98.12 115 LEU A N 1
ATOM 848 C CA . LEU A 1 115 ? -0.631 2.702 -0.280 1.00 98.12 115 LEU A CA 1
ATOM 849 C C . LEU A 1 115 ? -0.631 3.164 -1.744 1.00 98.12 115 LEU A C 1
ATOM 851 O O . LEU A 1 115 ? 0.378 3.008 -2.440 1.00 98.12 115 LEU A O 1
ATOM 855 N N . ARG A 1 116 ? -1.712 3.810 -2.198 1.00 97.75 116 ARG A N 1
ATOM 856 C CA . ARG A 1 116 ? -1.895 4.245 -3.597 1.00 97.75 116 ARG A CA 1
ATOM 857 C C . ARG A 1 116 ? -0.670 4.956 -4.175 1.00 97.75 116 ARG A C 1
ATOM 859 O O . ARG A 1 116 ? -0.277 4.711 -5.310 1.00 97.75 116 ARG A O 1
ATOM 866 N N . ARG A 1 117 ? -0.052 5.844 -3.390 1.00 95.94 117 ARG A N 1
ATOM 867 C CA . ARG A 1 117 ? 1.128 6.614 -3.812 1.00 95.94 117 ARG A CA 1
ATOM 868 C C . ARG A 1 117 ? 2.290 5.716 -4.251 1.00 95.94 117 ARG A C 1
ATOM 870 O O . ARG A 1 117 ? 2.931 6.029 -5.248 1.00 95.94 117 ARG A O 1
ATOM 877 N N . TYR A 1 118 ? 2.558 4.645 -3.510 1.00 96.12 118 TYR A N 1
ATOM 878 C CA . TYR A 1 118 ? 3.677 3.740 -3.774 1.00 96.12 118 TYR A CA 1
ATOM 879 C C . TYR A 1 118 ? 3.371 2.816 -4.950 1.00 96.12 118 TYR A C 1
ATOM 881 O O . TYR A 1 118 ? 4.198 2.694 -5.850 1.00 96.12 118 TYR A O 1
ATOM 889 N N . ARG A 1 119 ? 2.136 2.310 -5.030 1.00 96.81 119 ARG A N 1
ATOM 890 C CA . ARG A 1 119 ? 1.659 1.565 -6.200 1.00 96.81 119 ARG A CA 1
ATOM 891 C C . ARG A 1 119 ? 1.789 2.381 -7.491 1.00 96.81 119 ARG A C 1
ATOM 893 O O . ARG A 1 119 ? 2.273 1.882 -8.500 1.00 96.81 119 ARG A O 1
ATOM 900 N N . GLU A 1 120 ? 1.431 3.668 -7.471 1.00 96.94 120 GLU A N 1
ATOM 901 C CA . GLU A 1 120 ? 1.605 4.543 -8.643 1.00 96.94 120 GLU A CA 1
ATOM 902 C C . GLU A 1 120 ? 3.075 4.772 -9.023 1.00 96.94 120 GLU A C 1
ATOM 904 O O . GLU A 1 120 ? 3.372 5.002 -10.197 1.00 96.94 120 GLU A O 1
ATOM 909 N N . TYR A 1 121 ? 4.007 4.718 -8.067 1.00 96.12 121 TYR A N 1
ATOM 910 C CA . TYR A 1 121 ? 5.436 4.755 -8.377 1.00 96.12 121 TYR A CA 1
ATOM 911 C C . TYR A 1 121 ? 5.890 3.475 -9.078 1.00 96.12 121 TYR A C 1
ATOM 913 O O . TYR A 1 121 ? 6.558 3.571 -10.108 1.00 96.12 121 TYR A O 1
ATOM 921 N N . GLU A 1 122 ? 5.471 2.308 -8.587 1.00 95.56 122 GLU A N 1
ATOM 922 C CA . GLU A 1 122 ? 5.750 1.022 -9.236 1.00 95.56 122 GLU A CA 1
ATOM 923 C C . GLU A 1 122 ? 5.178 0.956 -10.650 1.00 95.56 122 GLU A C 1
ATOM 925 O O . GLU A 1 122 ? 5.902 0.634 -11.591 1.00 95.56 122 GLU A O 1
ATOM 930 N N . ARG A 1 123 ? 3.922 1.368 -10.841 1.00 96.19 123 ARG A N 1
ATOM 931 C CA . ARG A 1 123 ? 3.303 1.397 -12.171 1.00 96.19 123 ARG A CA 1
ATOM 932 C C . ARG A 1 123 ? 4.070 2.287 -13.146 1.00 96.19 123 ARG A C 1
ATOM 934 O O . ARG A 1 123 ? 4.348 1.892 -14.277 1.00 96.19 123 ARG A O 1
ATOM 941 N N . ARG A 1 124 ? 4.435 3.504 -12.729 1.00 96.56 124 ARG A N 1
ATOM 942 C CA . ARG A 1 124 ? 5.210 4.429 -13.578 1.00 96.56 124 ARG A CA 1
ATOM 943 C C . ARG A 1 124 ? 6.584 3.863 -13.923 1.00 96.56 124 ARG A C 1
ATOM 945 O O . ARG A 1 124 ? 7.042 4.061 -15.048 1.00 96.56 124 ARG A O 1
ATOM 952 N N . LEU A 1 125 ? 7.220 3.169 -12.979 1.00 96.62 125 LEU A N 1
ATOM 953 C CA . LEU A 1 125 ? 8.484 2.478 -13.205 1.00 96.62 125 LEU A CA 1
ATOM 954 C C . LEU A 1 125 ? 8.316 1.353 -14.234 1.00 96.62 125 LEU A C 1
ATOM 956 O O . LEU A 1 125 ? 9.055 1.330 -15.216 1.00 96.62 125 LEU A O 1
ATOM 960 N N . ALA A 1 126 ? 7.315 0.487 -14.064 1.00 95.62 126 ALA A N 1
ATOM 961 C CA . ALA A 1 126 ? 7.021 -0.612 -14.982 1.00 95.62 126 ALA A CA 1
ATOM 962 C C . ALA A 1 126 ? 6.763 -0.111 -16.413 1.00 95.62 126 ALA A C 1
ATOM 964 O O . ALA A 1 126 ? 7.418 -0.562 -17.351 1.00 95.62 126 ALA A O 1
ATOM 965 N N . LEU A 1 127 ? 5.908 0.905 -16.576 1.00 95.88 127 LEU A N 1
ATOM 966 C CA . LEU A 1 127 ? 5.648 1.534 -17.877 1.00 95.88 127 LEU A CA 1
ATOM 967 C C . LEU A 1 127 ? 6.905 2.180 -18.479 1.00 95.88 127 LEU A C 1
ATOM 969 O O . LEU A 1 127 ? 7.099 2.180 -19.694 1.00 95.88 127 LEU A O 1
ATOM 973 N N . GLY A 1 128 ? 7.773 2.750 -17.639 1.00 96.25 128 GLY A N 1
ATOM 974 C CA . GLY A 1 128 ? 9.066 3.283 -18.061 1.00 96.25 128 GLY A CA 1
ATOM 975 C C . GLY A 1 128 ? 9.979 2.200 -18.634 1.00 96.25 128 GLY A C 1
ATOM 976 O O . GLY A 1 128 ? 10.527 2.380 -19.721 1.00 96.25 128 GLY A O 1
ATOM 977 N N . LEU A 1 129 ? 10.094 1.068 -17.938 1.00 96.25 129 LEU A N 1
ATOM 978 C CA . LEU A 1 129 ? 10.903 -0.074 -18.362 1.00 96.25 129 LEU A CA 1
ATOM 979 C C . LEU A 1 129 ? 10.360 -0.717 -19.639 1.00 96.25 129 LEU A C 1
ATOM 981 O O . LEU A 1 129 ? 11.130 -0.959 -20.564 1.00 96.25 129 LEU A O 1
ATOM 985 N N . GLN A 1 130 ? 9.045 -0.920 -19.733 1.00 95.44 130 GLN A N 1
ATOM 986 C CA . GLN A 1 130 ? 8.400 -1.428 -20.947 1.00 95.44 130 GLN A CA 1
ATOM 987 C C . GLN A 1 130 ? 8.652 -0.505 -22.143 1.00 95.44 130 GLN A C 1
ATOM 989 O O . GLN A 1 130 ? 8.990 -0.978 -23.226 1.00 95.44 130 GLN A O 1
ATOM 994 N N . ARG A 1 131 ? 8.558 0.819 -21.951 1.00 94.81 131 ARG A N 1
ATOM 995 C CA . ARG A 1 131 ? 8.855 1.794 -23.008 1.00 94.81 131 ARG A CA 1
ATOM 996 C C . ARG A 1 131 ? 10.298 1.686 -23.494 1.00 94.81 131 ARG A C 1
ATOM 998 O O . ARG A 1 131 ? 10.521 1.756 -24.696 1.00 94.81 131 ARG A O 1
ATOM 1005 N N . ILE A 1 132 ? 11.258 1.538 -22.581 1.00 93.88 132 ILE A N 1
ATOM 1006 C CA . ILE A 1 132 ? 12.673 1.353 -22.936 1.00 93.88 132 ILE A CA 1
ATOM 1007 C C . ILE A 1 132 ? 12.850 0.033 -23.695 1.00 93.88 132 ILE A C 1
ATOM 1009 O O . ILE A 1 132 ? 13.472 0.018 -24.750 1.00 93.88 132 ILE A O 1
ATOM 1013 N N . ALA A 1 133 ? 12.255 -1.055 -23.202 1.00 92.44 133 ALA A N 1
ATOM 1014 C CA . ALA A 1 133 ? 12.355 -2.379 -23.813 1.00 92.44 133 ALA A CA 1
ATOM 1015 C C . ALA A 1 133 ? 11.698 -2.467 -25.203 1.00 92.44 133 ALA A C 1
ATOM 1017 O O . ALA A 1 133 ? 12.143 -3.244 -26.042 1.00 92.44 133 ALA A O 1
ATOM 1018 N N . ALA A 1 134 ? 10.661 -1.668 -25.465 1.00 93.12 134 ALA A N 1
ATOM 1019 C CA . ALA A 1 134 ? 9.979 -1.621 -26.756 1.00 93.12 134 ALA A CA 1
ATOM 1020 C C . ALA A 1 134 ? 10.781 -0.892 -27.852 1.00 93.12 134 ALA A C 1
ATOM 1022 O O . ALA A 1 134 ? 10.436 -0.984 -29.032 1.00 93.12 134 ALA A O 1
ATOM 1023 N N . GLN A 1 135 ? 11.839 -0.154 -27.498 1.00 90.31 135 GLN A N 1
ATOM 1024 C CA . GLN A 1 135 ? 12.686 0.512 -28.484 1.00 90.31 135 GLN A CA 1
ATOM 1025 C C . GLN A 1 135 ? 13.559 -0.521 -29.197 1.00 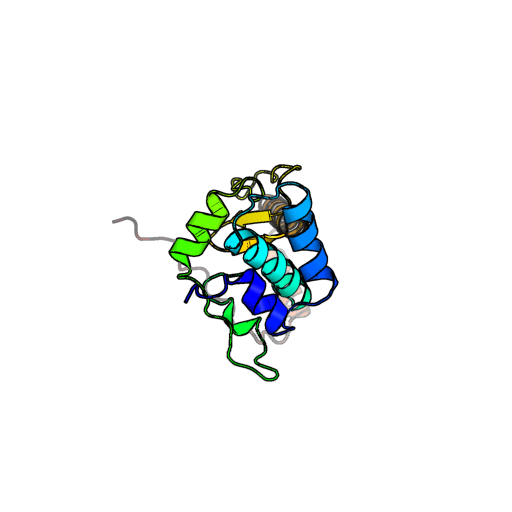90.31 135 GLN A C 1
ATOM 1027 O O . GLN A 1 135 ? 14.421 -1.153 -28.591 1.00 90.31 135 GLN A O 1
ATOM 1032 N N . SER A 1 136 ? 13.367 -0.669 -30.511 1.00 80.25 136 SER A N 1
ATOM 1033 C CA . SER A 1 136 ? 14.311 -1.437 -31.322 1.00 80.25 136 SER A CA 1
ATOM 1034 C C . SER A 1 136 ? 15.645 -0.691 -31.366 1.00 80.25 136 SER A C 1
ATOM 1036 O O . SER A 1 136 ? 15.658 0.483 -31.753 1.00 80.25 136 SER A 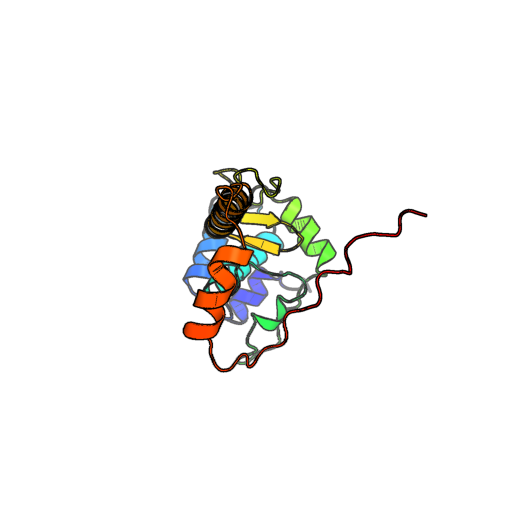O 1
ATOM 1038 N N . PRO A 1 137 ? 16.765 -1.331 -30.983 1.00 77.62 137 PRO A N 1
ATOM 1039 C CA . PRO A 1 137 ? 18.063 -0.698 -31.118 1.00 77.62 137 PRO A CA 1
ATOM 1040 C C . PRO A 1 137 ? 18.320 -0.399 -32.602 1.00 77.62 137 PRO A C 1
ATOM 1042 O O . PRO A 1 137 ? 17.869 -1.160 -33.467 1.00 77.62 137 PRO A O 1
ATOM 1045 N N . PRO A 1 138 ? 19.038 0.694 -32.924 1.00 79.06 138 PRO A N 1
ATOM 1046 C CA . PRO A 1 138 ? 19.463 0.933 -34.296 1.00 79.06 138 PRO A CA 1
ATOM 1047 C C . PRO A 1 138 ? 20.218 -0.302 -34.798 1.00 79.06 138 PRO A C 1
ATOM 1049 O O . PRO A 1 138 ? 20.923 -0.930 -34.003 1.00 79.06 138 PRO A O 1
ATOM 1052 N N . PRO A 1 139 ? 20.084 -0.680 -36.080 1.00 77.38 139 PRO A N 1
ATOM 1053 C CA . PRO A 1 139 ? 20.767 -1.852 -36.605 1.00 77.38 139 PRO A CA 1
ATOM 1054 C C . PRO A 1 139 ? 22.269 -1.713 -36.350 1.00 77.38 139 PRO A C 1
ATOM 1056 O O . PRO A 1 139 ? 22.930 -0.837 -36.906 1.00 77.38 139 PRO A O 1
ATOM 1059 N N . PHE A 1 140 ? 22.800 -2.565 -35.475 1.00 72.81 140 PHE A N 1
ATOM 1060 C CA . PHE A 1 140 ? 24.214 -2.597 -35.135 1.00 72.81 140 PHE A CA 1
ATOM 1061 C C . PHE A 1 140 ? 24.770 -3.980 -35.460 1.00 72.81 140 PHE A C 1
ATOM 1063 O O . PHE A 1 140 ? 24.169 -5.012 -35.156 1.00 72.81 140 PHE A O 1
ATOM 1070 N N . GLY A 1 141 ? 25.934 -4.012 -36.105 1.00 76.19 141 GLY A N 1
ATOM 1071 C CA . GLY A 1 141 ? 26.643 -5.258 -36.354 1.00 76.19 141 GLY A CA 1
ATOM 1072 C C . GLY A 1 141 ? 27.259 -5.748 -35.051 1.00 76.19 141 GLY A C 1
ATOM 1073 O O . GLY A 1 141 ? 28.314 -5.259 -34.660 1.00 76.19 141 GLY A O 1
ATOM 1074 N N . ALA A 1 142 ? 26.642 -6.724 -34.381 1.00 72.88 142 ALA A N 1
ATOM 1075 C CA . ALA A 1 142 ? 27.215 -7.329 -33.172 1.00 72.88 142 ALA A CA 1
ATOM 1076 C C . ALA A 1 142 ? 28.665 -7.820 -33.400 1.00 72.88 142 ALA A C 1
ATOM 1078 O O . ALA A 1 142 ? 29.521 -7.674 -32.529 1.00 72.88 142 ALA A O 1
ATOM 1079 N N . ALA A 1 143 ? 28.969 -8.298 -34.614 1.00 77.50 143 ALA A N 1
ATOM 1080 C CA . ALA A 1 143 ? 30.316 -8.683 -35.037 1.00 77.50 143 ALA A CA 1
ATOM 1081 C C . ALA A 1 143 ? 31.330 -7.519 -35.026 1.00 77.50 143 ALA A C 1
ATOM 1083 O O . ALA A 1 143 ? 32.511 -7.739 -34.777 1.00 77.50 143 ALA A O 1
ATOM 1084 N N . THR A 1 144 ? 30.883 -6.279 -35.247 1.00 80.12 144 THR A N 1
ATOM 1085 C CA . THR A 1 144 ? 31.728 -5.074 -35.236 1.00 80.12 144 THR A CA 1
ATOM 1086 C C . THR A 1 144 ? 32.180 -4.700 -33.823 1.00 80.12 144 THR A C 1
ATOM 1088 O O . THR A 1 144 ? 33.252 -4.127 -33.655 1.00 80.12 144 THR A O 1
ATOM 1091 N N . LEU A 1 145 ? 31.396 -5.046 -32.796 1.00 83.12 145 LEU A N 1
ATOM 1092 C CA . LEU A 1 145 ? 31.720 -4.752 -31.397 1.00 83.12 145 LEU A CA 1
ATOM 1093 C C . LEU A 1 145 ? 32.568 -5.844 -30.734 1.00 83.12 145 LEU A C 1
ATOM 1095 O O . LEU A 1 145 ? 33.206 -5.579 -29.718 1.00 83.12 145 LEU A O 1
ATOM 1099 N N . ALA A 1 146 ? 32.606 -7.054 -31.297 1.00 82.94 146 ALA A N 1
ATOM 1100 C CA . ALA A 1 146 ? 33.316 -8.188 -30.707 1.00 82.94 146 ALA A CA 1
ATOM 1101 C C . ALA A 1 146 ? 34.805 -7.900 -30.395 1.00 82.94 146 ALA A C 1
ATOM 1103 O O . ALA A 1 146 ? 35.228 -8.212 -29.280 1.00 82.94 146 ALA A O 1
ATOM 1104 N N . PRO A 1 147 ? 35.594 -7.240 -31.274 1.00 84.69 147 PRO A N 1
ATOM 1105 C CA . PRO A 1 147 ? 36.979 -6.888 -30.949 1.00 84.69 147 PRO A CA 1
ATOM 1106 C C . PRO A 1 147 ? 37.095 -5.895 -29.783 1.00 84.69 147 PRO A C 1
ATOM 1108 O O . PRO A 1 147 ? 37.991 -6.025 -28.951 1.00 84.69 147 PRO A O 1
ATOM 1111 N N . LEU A 1 148 ? 36.166 -4.935 -29.681 1.00 85.56 148 LEU A N 1
ATOM 1112 C CA . LEU A 1 148 ? 36.126 -3.965 -28.580 1.00 85.56 148 LEU A CA 1
ATOM 1113 C C . LEU A 1 148 ? 35.774 -4.638 -27.251 1.00 85.56 148 LEU A C 1
ATOM 1115 O O . LEU A 1 148 ? 36.378 -4.319 -26.232 1.00 85.56 148 LEU A O 1
ATOM 1119 N N . PHE A 1 149 ? 34.847 -5.600 -27.251 1.00 86.19 149 PHE A N 1
ATOM 1120 C CA . PHE A 1 149 ? 34.534 -6.376 -26.050 1.00 86.19 149 PHE A CA 1
ATOM 1121 C C . PHE A 1 149 ? 35.740 -7.194 -25.568 1.00 86.19 149 PHE A C 1
ATOM 1123 O O . PHE A 1 149 ? 36.012 -7.199 -24.373 1.00 86.19 149 PHE A O 1
ATOM 1130 N N . VAL A 1 150 ? 36.508 -7.816 -26.471 1.00 86.06 150 VAL A N 1
ATOM 1131 C CA . VAL A 1 150 ? 37.746 -8.536 -26.107 1.00 86.06 150 VAL A CA 1
ATOM 1132 C C . VAL A 1 150 ? 38.793 -7.590 -25.509 1.00 86.06 150 VAL A C 1
ATOM 1134 O O . VAL A 1 150 ? 39.482 -7.954 -24.559 1.00 86.06 150 VAL A O 1
ATOM 1137 N N . GLN A 1 151 ? 38.897 -6.364 -26.028 1.00 87.31 151 GLN A N 1
ATOM 1138 C CA . GLN A 1 151 ? 39.836 -5.363 -25.522 1.00 87.31 151 GLN A CA 1
ATOM 1139 C C . GLN A 1 151 ? 39.424 -4.791 -24.155 1.00 87.31 151 GLN A C 1
ATOM 1141 O O . GLN A 1 151 ? 40.280 -4.582 -23.297 1.00 87.31 151 GLN A O 1
ATOM 1146 N N . LEU A 1 152 ? 38.130 -4.518 -23.951 1.00 89.88 152 LEU A N 1
ATOM 1147 C CA . LEU A 1 152 ? 37.602 -3.906 -22.725 1.00 89.88 152 LEU A CA 1
ATOM 1148 C C . LEU A 1 152 ? 37.358 -4.923 -21.602 1.00 89.88 152 LEU A C 1
ATOM 1150 O O . LEU A 1 152 ? 37.451 -4.571 -20.428 1.00 89.88 152 LEU A O 1
ATOM 1154 N N . PHE A 1 153 ? 37.081 -6.180 -21.952 1.00 86.12 153 PHE A N 1
ATOM 1155 C CA . PHE A 1 153 ? 36.809 -7.274 -21.019 1.00 86.12 153 PHE A CA 1
ATOM 1156 C C . PHE A 1 153 ? 37.761 -8.462 -21.274 1.00 86.12 153 PHE A C 1
ATOM 1158 O O . PHE A 1 153 ? 37.316 -9.552 -21.635 1.00 86.12 153 PHE A O 1
ATOM 1165 N N . PRO A 1 154 ? 39.085 -8.286 -21.084 1.00 79.62 154 PRO A N 1
ATOM 1166 C CA . PRO A 1 154 ? 40.098 -9.277 -21.467 1.00 79.62 154 PRO A CA 1
ATOM 1167 C C . PRO A 1 154 ? 40.081 -10.558 -20.619 1.00 79.62 154 PRO A C 1
ATOM 1169 O O . PRO A 1 154 ? 40.666 -11.562 -21.017 1.00 79.62 154 PRO A O 1
ATOM 1172 N N . ASN A 1 155 ? 39.417 -10.542 -19.459 1.00 75.88 155 ASN A N 1
ATOM 1173 C CA . ASN A 1 155 ? 39.212 -11.719 -18.621 1.00 75.88 155 ASN A CA 1
ATOM 1174 C C . ASN A 1 155 ? 37.703 -11.992 -18.495 1.00 75.88 155 ASN A C 1
ATOM 1176 O O . ASN A 1 155 ? 37.064 -11.435 -17.597 1.00 75.88 155 ASN A O 1
ATOM 1180 N N . PRO A 1 156 ? 37.102 -12.785 -19.401 1.00 62.75 156 PRO A N 1
ATOM 1181 C CA . PRO A 1 156 ? 35.675 -13.077 -19.380 1.00 62.75 156 PRO A CA 1
ATOM 1182 C C . PRO A 1 156 ? 35.358 -14.073 -18.257 1.00 62.75 156 PRO A C 1
ATOM 1184 O O . PRO A 1 156 ? 35.058 -15.242 -18.486 1.00 62.75 156 PRO A O 1
ATOM 1187 N N . ALA A 1 157 ? 35.424 -13.619 -17.010 1.00 63.38 157 ALA A N 1
ATOM 1188 C CA . ALA A 1 157 ? 34.896 -14.356 -15.876 1.00 63.38 157 ALA A CA 1
ATOM 1189 C C . ALA A 1 157 ? 33.389 -14.092 -15.785 1.00 63.38 157 ALA A C 1
ATOM 1191 O O . ALA A 1 157 ? 32.980 -13.287 -14.965 1.00 63.38 157 ALA A O 1
ATOM 1192 N N . ILE A 1 158 ? 32.607 -14.703 -16.684 1.00 60.81 158 ILE A N 1
ATOM 1193 C CA . ILE A 1 158 ? 31.194 -15.127 -16.554 1.00 60.81 158 ILE A CA 1
ATOM 1194 C C . ILE A 1 158 ? 30.839 -15.823 -17.889 1.00 60.81 158 ILE A C 1
ATOM 1196 O O . ILE A 1 158 ? 30.842 -15.166 -18.932 1.00 60.81 158 ILE A O 1
ATOM 1200 N N . PRO A 1 159 ? 30.527 -17.131 -17.908 1.00 57.28 159 PRO A N 1
ATOM 1201 C CA . PRO A 1 159 ? 29.956 -17.772 -19.089 1.00 57.28 159 PRO A CA 1
ATOM 1202 C C . PRO A 1 159 ? 28.599 -17.133 -19.415 1.00 57.28 159 PRO A C 1
ATOM 1204 O O . PRO A 1 159 ? 27.720 -17.070 -18.557 1.00 57.28 159 PRO A O 1
ATOM 1207 N N . LEU A 1 160 ? 28.418 -16.666 -20.651 1.00 57.47 160 LEU A N 1
ATOM 1208 C CA . LEU A 1 160 ? 27.109 -16.245 -21.157 1.00 57.47 160 LEU A CA 1
ATOM 1209 C C . LEU A 1 160 ? 26.156 -17.459 -21.165 1.00 57.47 160 LEU A C 1
ATOM 1211 O O . LEU A 1 160 ? 26.569 -18.531 -21.620 1.00 57.47 160 LEU A O 1
ATOM 1215 N N . PRO A 1 161 ? 24.895 -17.329 -20.707 1.00 51.75 161 PRO A N 1
ATOM 1216 C CA . PRO A 1 161 ? 23.903 -18.379 -20.903 1.00 51.75 161 PRO A CA 1
ATOM 1217 C C . PRO A 1 161 ? 23.728 -18.624 -22.406 1.00 51.75 161 PRO A C 1
ATOM 1219 O O . PRO A 1 161 ? 23.614 -17.683 -23.195 1.00 51.75 161 PRO A O 1
ATOM 1222 N N . GLN A 1 162 ? 23.767 -19.895 -22.810 1.00 47.81 162 GLN A N 1
ATOM 1223 C CA . GLN A 1 162 ? 23.686 -20.277 -24.215 1.00 47.81 162 GLN A CA 1
ATOM 1224 C C . GLN A 1 162 ? 22.345 -19.824 -24.803 1.00 47.81 162 GLN A C 1
ATOM 1226 O O . GLN A 1 162 ? 21.277 -20.219 -24.339 1.00 47.81 162 GLN A O 1
ATOM 1231 N N . ALA A 1 163 ? 22.404 -18.990 -25.842 1.00 52.38 163 ALA A N 1
ATOM 1232 C CA . ALA A 1 163 ? 21.245 -18.619 -26.638 1.00 52.38 163 ALA A CA 1
ATOM 1233 C C . ALA A 1 163 ? 20.710 -19.871 -27.356 1.00 52.38 163 ALA A C 1
ATOM 1235 O O . ALA A 1 163 ? 21.260 -20.285 -28.375 1.00 52.38 163 ALA A O 1
ATOM 1236 N N . GLY A 1 164 ? 19.669 -20.502 -26.804 1.00 53.16 164 GLY A N 1
ATOM 1237 C CA . GLY A 1 164 ? 19.111 -21.719 -27.400 1.00 53.16 164 GLY A CA 1
ATOM 1238 C C . GLY A 1 164 ? 17.823 -22.289 -26.802 1.00 53.16 164 GLY A C 1
ATOM 1239 O O . GLY A 1 164 ? 17.219 -23.143 -27.442 1.00 53.16 164 GLY A O 1
ATOM 1240 N N . GLU A 1 165 ? 17.344 -21.831 -25.645 1.00 45.06 165 GLU A N 1
ATOM 1241 C CA . GLU A 1 165 ? 16.215 -22.483 -24.956 1.00 45.06 165 GLU A CA 1
ATOM 1242 C C . GLU A 1 165 ? 14.956 -21.599 -24.939 1.00 45.06 165 GLU A C 1
ATOM 1244 O O . GLU A 1 165 ? 14.428 -21.224 -23.902 1.00 45.06 165 GLU A O 1
ATOM 1249 N N . GLY A 1 166 ? 14.499 -21.201 -26.130 1.00 47.44 166 GLY A N 1
ATOM 1250 C CA . GLY A 1 166 ? 13.283 -20.393 -26.311 1.00 47.44 166 GLY A CA 1
ATOM 1251 C C . GLY A 1 166 ? 12.392 -20.833 -27.474 1.00 47.44 166 GLY A C 1
ATOM 1252 O O . GLY A 1 166 ? 11.445 -20.132 -27.815 1.00 47.44 166 GLY A O 1
ATOM 1253 N N . ALA A 1 167 ? 12.669 -21.976 -28.109 1.00 49.81 167 ALA A N 1
ATOM 1254 C CA . ALA A 1 167 ? 11.857 -22.473 -29.216 1.00 49.81 167 ALA A CA 1
ATOM 1255 C C . ALA A 1 167 ? 11.614 -23.986 -29.111 1.00 49.81 167 ALA A C 1
ATOM 1257 O O . ALA A 1 167 ? 12.558 -24.773 -29.173 1.00 49.81 167 ALA A O 1
ATOM 1258 N N . ARG A 1 168 ? 10.320 -24.352 -29.096 1.00 49.03 168 ARG A N 1
ATOM 1259 C CA . ARG A 1 168 ? 9.690 -25.692 -28.995 1.00 49.03 168 ARG A CA 1
ATOM 1260 C C . ARG A 1 168 ? 9.443 -26.107 -27.534 1.00 49.03 168 ARG A C 1
ATOM 1262 O O . ARG A 1 168 ? 10.379 -26.364 -26.800 1.00 49.03 168 ARG A O 1
ATOM 1269 N N . ARG A 1 169 ? 8.196 -26.215 -27.060 1.00 39.53 169 ARG A N 1
ATOM 1270 C CA . ARG A 1 169 ? 7.126 -27.049 -27.632 1.00 39.53 169 ARG A CA 1
ATOM 1271 C C . ARG A 1 169 ? 5.741 -26.398 -27.505 1.00 39.53 169 ARG A C 1
ATOM 1273 O O . ARG A 1 169 ? 5.246 -26.203 -26.403 1.00 39.53 169 ARG A O 1
ATOM 1280 N N . ALA A 1 170 ? 5.121 -26.136 -28.653 1.00 41.22 170 ALA A N 1
ATOM 1281 C CA . ALA A 1 170 ? 3.694 -26.368 -28.824 1.00 41.22 170 ALA A CA 1
ATOM 1282 C C . ALA A 1 170 ? 3.530 -27.845 -29.215 1.00 41.22 170 ALA A C 1
ATOM 1284 O O . ALA A 1 170 ? 4.279 -28.339 -30.066 1.00 41.22 170 ALA A O 1
ATOM 1285 N N . GLY A 1 171 ? 2.609 -28.528 -28.547 1.00 41.06 171 GLY A N 1
ATOM 1286 C CA . GLY A 1 171 ? 2.252 -29.930 -28.723 1.00 41.06 171 GLY A CA 1
ATOM 1287 C C . GLY A 1 171 ? 1.208 -30.280 -27.685 1.00 41.06 171 GLY A C 1
ATOM 1288 O O . GLY A 1 171 ? 1.607 -30.325 -26.503 1.00 41.06 171 GLY A O 1
#

Secondary structure (DSSP, 8-state):
-PPPPHHHHHHHTT-S-HHHHHHHHHHHHH-TT--HHHHHHHHHHHHHHHTT-SSB-TTTGGGGS--SSSPPP-PPPHHHHHHHHHTSTTEE---TTSPPPTT-SEEEETTEEEEHHHHHHHHHHHHHHHHHHTSPPP---HHHHHHHHHHH-SS--SPPPPTT-SS----

InterPro domains:
  IPR041851 RecBCD enzyme subunit RecD, N-terminal domain superfamily [G3DSA:1.10.10.1020] (1-115)
  IPR049550 RecBCD enzyme subunit RecD, N-terminal domain [PF21185] (13-114)